Protein AF-A0AAU6MH89-F1 (afdb_monomer_lite)

Sequence (72 aa):
MMLLEECGPDEVNPDTAVRCLESMGYELLQFSESERNDFAELLERMASSETDTHTADFIRSIPFAIGMTEVE

Secondary structure (DSSP, 8-state):
--GGGGS-SS---HHHHHHHHHHHHHHHTTS-HHHHHHHHHHHHHHHHH-S-HHHHHHHHHHHHHTTS-S--

pLDDT: mean 88.14, std 12.59, range [50.34, 98.38]

Radius of gyration: 14.25 Å; chains: 1; bounding box: 27×30×37 Å

Foldseek 3Di:
DPLQVPDDPPDDDVVSVVVVLLVVLVVLVVDDPVSVVVQLVVLQVVLVPDPDVVVSVVSNCVCVVSPVDPDD

Structure (mmCIF, N/CA/C/O backbone):
data_AF-A0AAU6MH89-F1
#
_entry.id   AF-A0AAU6MH89-F1
#
loop_
_atom_site.group_PDB
_atom_site.id
_atom_site.type_symbol
_atom_site.label_atom_id
_atom_site.label_alt_id
_atom_site.label_comp_id
_atom_site.label_asym_id
_atom_site.label_entity_id
_atom_site.label_seq_id
_atom_site.pdbx_PDB_ins_code
_atom_site.Cartn_x
_atom_site.Cartn_y
_atom_site.Cartn_z
_atom_site.occupancy
_atom_site.B_iso_or_equiv
_atom_site.auth_seq_id
_atom_site.auth_comp_id
_atom_site.auth_asym_id
_atom_site.auth_atom_id
_atom_site.pdbx_PDB_model_num
ATOM 1 N N . MET A 1 1 ? -11.608 10.405 -13.044 1.00 50.34 1 MET A N 1
ATOM 2 C CA . MET A 1 1 ? -10.573 10.949 -13.948 1.00 50.34 1 MET A CA 1
ATOM 3 C C . MET A 1 1 ? -9.399 9.990 -13.868 1.00 50.34 1 MET A C 1
ATOM 5 O O . MET A 1 1 ? -8.903 9.794 -12.768 1.00 50.34 1 MET A O 1
ATOM 9 N N . MET A 1 2 ? -9.051 9.289 -14.951 1.00 58.44 2 MET A N 1
ATOM 10 C CA . MET A 1 2 ? -7.911 8.366 -14.934 1.00 58.44 2 MET A CA 1
ATOM 11 C C . MET A 1 2 ? -6.635 9.191 -15.098 1.00 58.44 2 MET A C 1
ATOM 13 O O . MET A 1 2 ? -6.324 9.654 -16.185 1.00 58.44 2 MET A O 1
ATOM 17 N N . LEU A 1 3 ? -5.931 9.415 -13.990 1.00 60.97 3 LEU A N 1
ATOM 18 C CA . LEU A 1 3 ? -4.763 10.301 -13.883 1.00 60.97 3 LEU A CA 1
ATOM 19 C C . LEU A 1 3 ? -3.627 9.976 -14.877 1.00 60.97 3 LEU A C 1
ATOM 21 O O . LEU A 1 3 ? -2.840 10.851 -15.216 1.00 60.97 3 LEU A O 1
ATOM 25 N N . LEU A 1 4 ? -3.564 8.747 -15.396 1.00 64.00 4 LEU A N 1
ATOM 26 C CA . LEU A 1 4 ? -2.563 8.324 -16.381 1.00 64.00 4 LEU A CA 1
ATOM 27 C C . LEU A 1 4 ? -2.861 8.781 -17.820 1.00 64.00 4 LEU A C 1
ATOM 29 O O . LEU A 1 4 ? -1.969 8.710 -18.658 1.00 64.00 4 LEU A O 1
ATOM 33 N N . GLU A 1 5 ? -4.066 9.282 -18.118 1.00 64.69 5 GLU A N 1
ATOM 34 C CA . GLU A 1 5 ? -4.416 9.798 -19.456 1.00 64.69 5 GLU A CA 1
ATOM 35 C C . GLU A 1 5 ? -3.627 11.065 -19.833 1.00 64.69 5 GLU A C 1
ATOM 37 O O . GLU A 1 5 ? -3.522 11.398 -21.012 1.00 64.69 5 GLU A O 1
ATOM 42 N N . GLU A 1 6 ? -3.051 11.761 -18.847 1.00 64.75 6 GLU A N 1
ATOM 43 C CA . GLU A 1 6 ? -2.214 12.950 -19.056 1.00 64.75 6 GLU A CA 1
ATOM 44 C C . GLU A 1 6 ? -0.722 12.614 -19.267 1.00 64.75 6 GLU A C 1
ATOM 46 O O . GLU A 1 6 ? 0.076 13.514 -19.530 1.00 64.75 6 GLU A O 1
ATOM 51 N N . CYS A 1 7 ? -0.322 11.339 -19.156 1.00 64.62 7 CYS A N 1
ATOM 52 C CA . CYS A 1 7 ? 1.066 10.912 -19.352 1.00 64.62 7 CYS A CA 1
ATOM 53 C C . CYS A 1 7 ? 1.354 10.517 -20.807 1.00 64.62 7 CYS A C 1
ATOM 55 O O . CYS A 1 7 ? 0.490 10.014 -21.526 1.00 64.62 7 CYS A O 1
ATOM 57 N N . GLY A 1 8 ? 2.600 10.733 -21.238 1.00 67.06 8 GLY A N 1
ATOM 58 C CA . GLY A 1 8 ? 3.079 10.222 -22.518 1.00 67.06 8 GLY A CA 1
ATOM 59 C C . GLY A 1 8 ? 3.137 8.687 -22.516 1.00 67.06 8 GLY A C 1
ATOM 60 O O . GLY A 1 8 ? 3.218 8.078 -21.451 1.00 67.06 8 GLY A O 1
ATOM 61 N N . PRO A 1 9 ? 3.117 8.042 -23.695 1.00 68.62 9 PRO A N 1
ATOM 62 C CA . PRO A 1 9 ? 3.092 6.580 -23.798 1.00 68.62 9 PRO A CA 1
ATOM 63 C C . PRO A 1 9 ? 4.336 5.891 -23.213 1.00 68.62 9 PRO A C 1
ATOM 65 O O . PRO A 1 9 ? 4.242 4.735 -22.812 1.00 68.62 9 PRO A O 1
ATOM 68 N N . ASP A 1 10 ? 5.473 6.592 -23.151 1.00 73.19 10 ASP A N 1
ATOM 69 C CA . ASP A 1 10 ? 6.767 6.008 -22.776 1.00 73.19 10 ASP A CA 1
ATOM 70 C C . ASP A 1 10 ? 7.244 6.411 -21.369 1.00 73.19 10 ASP A C 1
ATOM 72 O O . ASP A 1 10 ? 8.138 5.770 -20.819 1.00 73.19 10 ASP A O 1
ATOM 76 N N . GLU A 1 11 ? 6.655 7.448 -20.764 1.00 70.38 11 GLU A N 1
ATOM 77 C CA . GLU A 1 11 ? 7.062 7.956 -19.450 1.00 70.38 11 GLU A CA 1
ATOM 78 C C . GLU A 1 11 ? 5.857 8.456 -18.647 1.00 70.38 11 GLU A C 1
ATOM 80 O O . GLU A 1 11 ? 5.070 9.294 -19.100 1.00 70.38 11 GLU A O 1
ATOM 85 N N . VAL A 1 12 ? 5.743 7.967 -17.410 1.00 73.88 12 VAL A N 1
ATOM 86 C CA . VAL A 1 12 ? 4.793 8.497 -16.430 1.00 73.88 12 VAL A CA 1
ATOM 87 C C . VAL A 1 12 ? 5.454 9.681 -15.739 1.00 73.88 12 VAL A C 1
ATOM 89 O O . VAL A 1 12 ? 6.523 9.539 -15.145 1.00 73.88 12 VAL A O 1
ATOM 92 N N . ASN A 1 13 ? 4.815 10.850 -15.798 1.00 83.50 13 ASN A N 1
ATOM 93 C CA . ASN A 1 13 ? 5.267 11.997 -15.022 1.00 83.50 13 ASN A CA 1
ATOM 94 C C . ASN A 1 13 ? 5.271 11.609 -13.524 1.00 83.50 13 ASN A C 1
ATOM 96 O O . ASN A 1 13 ? 4.245 11.136 -13.026 1.00 83.50 13 ASN A O 1
ATOM 100 N N . PRO A 1 14 ? 6.391 11.782 -12.801 1.00 82.00 14 PRO A N 1
ATOM 101 C CA . PRO A 1 14 ? 6.515 11.317 -11.422 1.00 82.00 14 PRO A CA 1
ATOM 102 C C . PRO A 1 14 ? 5.515 11.996 -10.479 1.00 82.00 14 PRO A C 1
ATOM 104 O O . PRO A 1 14 ? 4.969 11.325 -9.608 1.00 82.00 14 PRO A O 1
ATOM 107 N N . ASP A 1 15 ? 5.197 13.277 -10.686 1.00 85.69 15 ASP A N 1
ATOM 108 C CA . ASP A 1 15 ? 4.177 13.976 -9.896 1.00 85.69 15 ASP A CA 1
ATOM 109 C C . ASP A 1 15 ? 2.790 13.388 -10.169 1.00 85.69 15 ASP A C 1
ATOM 111 O O . ASP A 1 15 ? 1.999 13.192 -9.249 1.00 85.69 15 ASP A O 1
ATOM 115 N N . THR A 1 16 ? 2.491 13.048 -11.425 1.00 84.62 16 THR A N 1
ATOM 116 C CA . THR A 1 16 ? 1.242 12.360 -11.776 1.00 84.62 16 THR A CA 1
ATOM 117 C C . THR A 1 16 ? 1.169 10.976 -11.132 1.00 84.62 16 THR A C 1
ATOM 119 O O . THR A 1 16 ? 0.126 10.624 -10.585 1.00 84.62 16 THR A O 1
ATOM 122 N N . ALA A 1 17 ? 2.265 10.209 -11.127 1.00 83.69 17 ALA A N 1
ATOM 123 C CA . ALA A 1 17 ? 2.329 8.911 -10.454 1.00 83.69 17 ALA A CA 1
ATOM 124 C C . ALA A 1 17 ? 2.097 9.037 -8.941 1.00 83.69 17 ALA A C 1
ATOM 126 O O . ALA A 1 17 ? 1.304 8.285 -8.378 1.00 83.69 17 ALA A O 1
ATOM 127 N N . VAL A 1 18 ? 2.737 10.015 -8.292 1.00 86.62 18 VAL A N 1
ATOM 128 C CA . VAL A 1 18 ? 2.536 10.291 -6.864 1.00 86.62 18 VAL A CA 1
ATOM 129 C C . VAL A 1 18 ? 1.082 10.668 -6.596 1.00 86.62 18 VAL A C 1
ATOM 131 O O . VAL A 1 18 ? 0.453 10.060 -5.736 1.00 86.62 18 VAL A O 1
ATOM 134 N N . ARG A 1 19 ? 0.492 11.566 -7.394 1.00 88.25 19 ARG A N 1
ATOM 135 C CA . ARG A 1 19 ? -0.922 11.953 -7.251 1.00 88.25 19 ARG A CA 1
ATOM 136 C C . ARG A 1 19 ? -1.880 10.776 -7.441 1.00 88.25 19 ARG A C 1
ATOM 138 O O . ARG A 1 19 ? -2.904 10.722 -6.762 1.00 88.25 19 ARG A O 1
ATOM 145 N N . CYS A 1 20 ? -1.570 9.825 -8.328 1.00 85.62 20 CYS A N 1
ATOM 146 C CA . CYS A 1 20 ? -2.321 8.568 -8.440 1.00 85.62 20 CYS A CA 1
ATOM 147 C C . CYS A 1 20 ? -2.293 7.787 -7.133 1.00 85.62 20 CYS A C 1
ATOM 149 O O . CYS A 1 20 ? -3.346 7.384 -6.645 1.00 85.62 20 CYS A O 1
ATOM 151 N N . LEU A 1 21 ? -1.098 7.577 -6.583 1.00 87.25 21 LEU A N 1
ATOM 152 C CA . LEU A 1 21 ? -0.908 6.795 -5.366 1.00 87.25 21 LEU A CA 1
ATOM 153 C C . LEU A 1 21 ? -1.561 7.474 -4.158 1.00 87.25 21 LEU A C 1
ATOM 155 O O . LEU A 1 21 ? -2.253 6.806 -3.396 1.00 87.25 21 LEU A O 1
ATOM 159 N N . GLU A 1 22 ? -1.431 8.794 -4.028 1.00 89.69 22 GLU A N 1
ATOM 160 C CA . GLU A 1 22 ? -2.109 9.584 -2.994 1.00 89.69 22 GLU A CA 1
ATOM 161 C C . GLU A 1 22 ? -3.633 9.489 -3.121 1.00 89.69 22 GLU A C 1
ATOM 163 O O . GLU A 1 22 ? -4.326 9.275 -2.127 1.00 89.69 22 GLU A O 1
ATOM 168 N N . SER A 1 23 ? -4.168 9.593 -4.344 1.00 91.06 23 SER A N 1
ATOM 169 C CA . SER A 1 23 ? -5.605 9.453 -4.589 1.00 91.06 23 SER A CA 1
ATOM 170 C C . SER A 1 23 ? -6.100 8.044 -4.265 1.00 91.06 23 SER A C 1
ATOM 172 O O . SER A 1 23 ? -7.155 7.902 -3.658 1.00 91.06 23 SER A O 1
ATOM 174 N N . MET A 1 24 ? -5.357 7.002 -4.645 1.00 90.44 24 MET A N 1
ATOM 175 C CA . MET A 1 24 ? -5.695 5.616 -4.311 1.00 90.44 24 MET A CA 1
ATOM 176 C C . MET A 1 24 ? -5.657 5.383 -2.799 1.00 90.44 24 MET A C 1
ATOM 178 O O . MET A 1 24 ? -6.594 4.810 -2.249 1.00 90.44 24 MET A O 1
ATOM 182 N N . GLY A 1 25 ? -4.612 5.867 -2.123 1.00 92.31 25 GLY A N 1
ATOM 183 C CA . GLY A 1 25 ? -4.496 5.807 -0.668 1.00 92.31 25 GLY A CA 1
ATOM 184 C C . GLY A 1 25 ? -5.666 6.503 0.023 1.00 92.31 25 GLY A C 1
ATOM 185 O O . GLY A 1 25 ? -6.282 5.920 0.910 1.00 92.31 25 GLY A O 1
ATOM 186 N N . TYR A 1 26 ? -6.042 7.701 -0.435 1.00 93.88 26 TYR A N 1
ATOM 187 C CA . TYR A 1 26 ? -7.187 8.441 0.098 1.00 93.88 26 TYR A CA 1
ATOM 188 C C . TYR A 1 26 ? -8.500 7.647 0.028 1.00 93.88 26 TYR A C 1
ATOM 190 O O . TYR A 1 26 ? -9.229 7.601 1.021 1.00 93.88 26 TYR A O 1
ATOM 198 N N . GLU A 1 27 ? -8.785 7.006 -1.109 1.00 94.88 27 GLU A N 1
ATOM 199 C CA . GLU A 1 27 ? -9.992 6.188 -1.287 1.00 94.88 27 GLU A CA 1
ATOM 200 C C . GLU A 1 27 ? -9.966 4.933 -0.402 1.00 94.88 27 GLU A C 1
ATOM 202 O O . GLU A 1 27 ? -10.960 4.615 0.248 1.00 94.88 27 GLU A O 1
ATOM 207 N N . LEU A 1 28 ? -8.817 4.254 -0.294 1.00 94.62 28 LEU A N 1
ATOM 208 C CA . LEU A 1 28 ? -8.650 3.102 0.605 1.00 94.62 28 LEU A CA 1
ATOM 209 C C . LEU A 1 28 ? -8.828 3.491 2.078 1.00 94.62 28 LEU A C 1
ATOM 211 O O . LEU A 1 28 ? -9.367 2.719 2.869 1.00 94.62 28 LEU A O 1
ATOM 215 N N . LEU A 1 29 ? -8.440 4.710 2.457 1.00 95.31 29 LEU A N 1
ATOM 216 C CA . LEU A 1 29 ? -8.713 5.247 3.788 1.00 95.31 29 LEU A CA 1
ATOM 217 C C . LEU A 1 29 ? -10.198 5.570 4.013 1.00 95.31 29 LEU A C 1
ATOM 219 O O . LEU A 1 29 ? -10.587 5.764 5.160 1.00 95.31 29 LEU A O 1
ATOM 223 N N . GLN A 1 30 ? -11.059 5.607 2.993 1.00 96.62 30 GLN A N 1
ATOM 224 C CA . GLN A 1 30 ? -12.505 5.771 3.207 1.00 96.62 30 GLN A CA 1
ATOM 225 C C . GLN A 1 30 ? -13.212 4.461 3.589 1.00 96.62 30 GLN A C 1
ATOM 227 O O . GLN A 1 30 ? -14.376 4.499 3.987 1.00 96.62 30 GLN A O 1
ATOM 232 N N . PHE A 1 31 ? -12.526 3.316 3.513 1.00 96.56 31 PHE A N 1
ATOM 233 C CA . PHE A 1 31 ? -13.064 2.027 3.947 1.00 96.56 31 PHE A CA 1
ATOM 234 C C . PHE A 1 31 ? -13.492 2.044 5.414 1.00 96.56 31 PHE A C 1
ATOM 236 O O . PHE A 1 31 ? -12.842 2.660 6.269 1.00 96.56 31 PHE A O 1
ATOM 243 N N . SER A 1 32 ? -14.571 1.317 5.704 1.00 96.94 32 SER A N 1
ATOM 244 C CA . SER A 1 32 ? -14.968 0.988 7.069 1.00 96.94 32 SER A CA 1
ATOM 245 C C . SER A 1 32 ? -13.890 0.154 7.763 1.00 96.94 32 SER A C 1
ATOM 247 O O . SER A 1 32 ? -13.032 -0.451 7.125 1.00 96.94 32 SER A O 1
ATOM 249 N N . GLU A 1 33 ? -13.938 0.083 9.091 1.00 94.75 33 GLU A N 1
ATOM 250 C CA . GLU A 1 33 ? -12.971 -0.698 9.870 1.00 94.75 33 GLU A CA 1
ATOM 251 C C . GLU A 1 33 ? -12.906 -2.171 9.426 1.00 94.75 33 GLU A C 1
ATOM 253 O O . GLU A 1 33 ? -11.818 -2.719 9.278 1.00 94.75 33 GLU A O 1
ATOM 258 N N . SER A 1 34 ? -14.057 -2.789 9.130 1.00 96.94 34 SER A N 1
ATOM 259 C CA . SER A 1 34 ? -14.109 -4.168 8.627 1.00 96.94 34 SER A CA 1
ATOM 260 C C . SER A 1 34 ? -13.406 -4.313 7.277 1.00 96.94 34 SER A C 1
ATOM 262 O O . SER A 1 34 ? -12.617 -5.231 7.099 1.00 96.94 34 SER A O 1
ATOM 264 N N . GLU A 1 35 ? -13.650 -3.394 6.343 1.00 97.56 35 GLU A N 1
ATOM 265 C 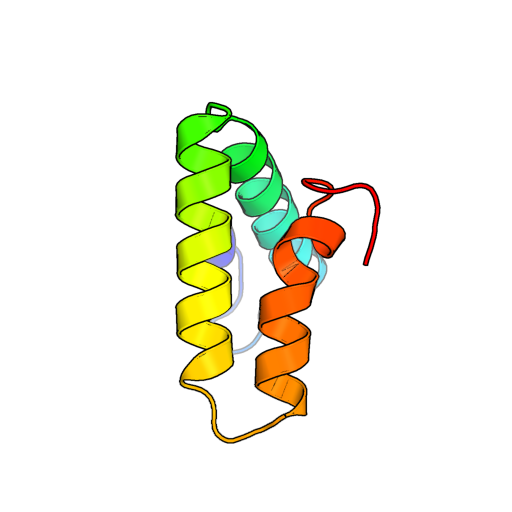CA . GLU A 1 35 ? -13.034 -3.428 5.009 1.00 97.56 35 GLU A CA 1
ATOM 266 C C . GLU A 1 35 ? -11.523 -3.164 5.070 1.00 97.56 35 GLU A C 1
ATOM 268 O O . GLU A 1 35 ? -10.758 -3.744 4.301 1.00 97.56 35 GLU A O 1
ATOM 273 N N . ARG A 1 36 ? -11.067 -2.322 6.006 1.00 95.62 36 ARG A N 1
ATOM 274 C CA . ARG A 1 36 ? -9.632 -2.114 6.255 1.00 95.62 36 ARG A CA 1
ATOM 275 C C . ARG A 1 36 ? -8.965 -3.371 6.812 1.00 95.62 36 ARG A C 1
ATOM 277 O O . ARG A 1 36 ? -7.852 -3.686 6.398 1.00 95.62 36 ARG A O 1
ATOM 284 N N . ASN A 1 37 ? -9.642 -4.106 7.696 1.00 95.50 37 ASN A N 1
ATOM 285 C CA . ASN A 1 37 ? -9.147 -5.391 8.193 1.00 95.50 37 ASN A CA 1
ATOM 286 C C . ASN A 1 37 ? -9.063 -6.426 7.062 1.00 95.50 37 ASN A C 1
ATOM 288 O O . ASN A 1 37 ? -8.020 -7.055 6.893 1.00 95.50 37 ASN A O 1
ATOM 292 N N . ASP A 1 38 ? -10.102 -6.528 6.228 1.00 97.56 38 ASP A N 1
ATOM 293 C CA . ASP A 1 38 ? -10.107 -7.419 5.060 1.00 97.56 38 ASP A CA 1
ATOM 294 C C . ASP A 1 38 ? -8.973 -7.072 4.076 1.00 97.56 38 ASP A C 1
ATOM 296 O O . ASP A 1 38 ? -8.323 -7.956 3.507 1.00 97.56 38 ASP A O 1
ATOM 300 N N . PHE A 1 39 ? -8.703 -5.777 3.883 1.00 96.44 39 PHE A N 1
ATOM 301 C CA . PHE A 1 39 ? -7.592 -5.298 3.064 1.00 96.44 39 PHE A CA 1
ATOM 302 C C . PHE A 1 39 ? -6.229 -5.671 3.662 1.00 96.44 39 PHE A C 1
ATOM 304 O O . PHE A 1 39 ? -5.372 -6.185 2.941 1.00 96.44 39 PHE A O 1
ATOM 311 N N . ALA A 1 40 ? -6.031 -5.492 4.970 1.00 95.94 40 ALA A N 1
ATOM 312 C CA . ALA A 1 40 ? -4.802 -5.900 5.649 1.00 95.94 40 ALA A CA 1
ATOM 313 C C . ALA A 1 40 ? -4.565 -7.420 5.547 1.00 95.94 40 ALA A C 1
ATOM 315 O O . ALA A 1 40 ? -3.455 -7.858 5.240 1.00 95.94 40 ALA A O 1
ATOM 316 N N . GLU A 1 41 ? -5.610 -8.235 5.709 1.00 97.62 41 GLU A N 1
ATOM 317 C CA . GLU A 1 41 ? -5.525 -9.689 5.523 1.00 97.62 41 GLU A CA 1
ATOM 318 C C . GLU A 1 41 ? -5.205 -10.083 4.074 1.00 97.62 41 GLU A C 1
ATOM 320 O O . GLU A 1 41 ? -4.497 -11.063 3.821 1.00 97.62 41 GLU A O 1
ATOM 325 N N . LEU A 1 42 ? -5.724 -9.347 3.087 1.00 98.06 42 LEU A N 1
ATOM 326 C CA . LEU A 1 42 ? -5.355 -9.546 1.687 1.00 98.06 42 LEU A CA 1
ATOM 327 C C . LEU A 1 42 ? -3.865 -9.268 1.462 1.00 98.06 42 LEU A C 1
ATOM 329 O O . LEU A 1 42 ? -3.193 -10.101 0.852 1.00 98.06 42 LEU A O 1
ATOM 333 N N . LEU A 1 43 ? -3.354 -8.148 1.971 1.00 97.81 43 LEU A N 1
ATOM 334 C CA . LEU A 1 43 ? -1.943 -7.786 1.846 1.00 97.81 43 LEU A CA 1
ATOM 335 C C . LEU A 1 43 ? -1.030 -8.824 2.504 1.00 97.81 43 LEU A C 1
ATOM 337 O O . LEU A 1 43 ? -0.059 -9.252 1.884 1.00 97.81 43 LEU A O 1
ATOM 341 N N . GLU A 1 44 ? -1.370 -9.313 3.699 1.00 98.00 44 GLU A N 1
ATOM 342 C CA . GLU A 1 44 ? -0.570 -10.348 4.363 1.00 98.00 44 GLU A CA 1
ATOM 343 C C . GLU A 1 44 ? -0.556 -11.662 3.569 1.00 98.00 44 GLU A C 1
ATOM 345 O O . GLU A 1 44 ? 0.487 -12.308 3.438 1.00 98.00 44 GLU A O 1
ATOM 350 N N . ARG A 1 45 ? -1.692 -12.053 2.976 1.00 98.38 45 ARG A N 1
ATOM 351 C CA . ARG A 1 45 ? -1.749 -13.232 2.096 1.00 98.38 45 ARG A CA 1
ATOM 352 C C . ARG A 1 45 ? -0.883 -13.059 0.854 1.00 98.38 45 ARG A C 1
ATOM 354 O O . ARG A 1 45 ? -0.209 -14.011 0.464 1.00 98.38 45 ARG A O 1
ATOM 361 N N . MET A 1 46 ? -0.895 -11.873 0.247 1.00 98.25 46 MET A N 1
ATOM 362 C CA . MET A 1 46 ? -0.046 -11.561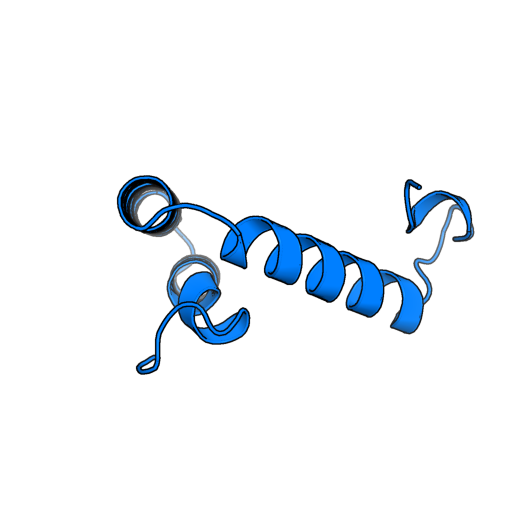 -0.903 1.00 98.25 46 MET A CA 1
ATOM 363 C C . MET A 1 46 ? 1.431 -11.630 -0.515 1.00 98.25 46 MET A C 1
ATOM 365 O O . MET A 1 46 ? 2.171 -12.403 -1.117 1.00 98.25 46 MET A O 1
ATOM 369 N N . ALA A 1 47 ? 1.835 -10.937 0.551 1.00 97.94 47 ALA A N 1
ATOM 370 C CA . ALA A 1 47 ? 3.207 -10.951 1.054 1.00 97.94 47 ALA A CA 1
ATOM 371 C C . ALA A 1 47 ? 3.693 -12.365 1.411 1.00 97.94 47 ALA A C 1
ATOM 373 O O . ALA A 1 47 ? 4.825 -12.731 1.115 1.00 97.94 47 ALA A O 1
ATOM 374 N N . SER A 1 48 ? 2.830 -13.190 2.007 1.00 97.94 48 SER A N 1
ATOM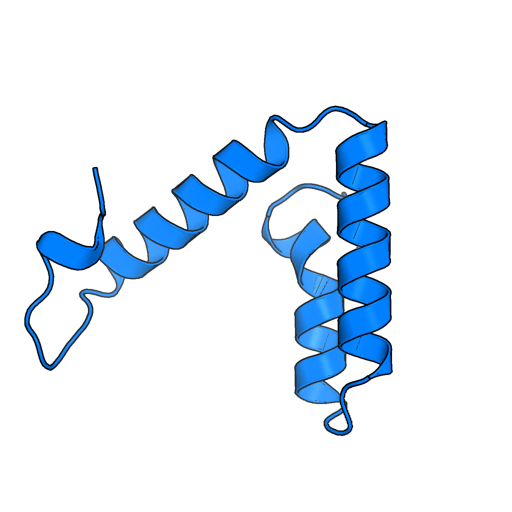 375 C CA . SER A 1 48 ? 3.133 -14.591 2.329 1.00 97.94 48 SER A CA 1
A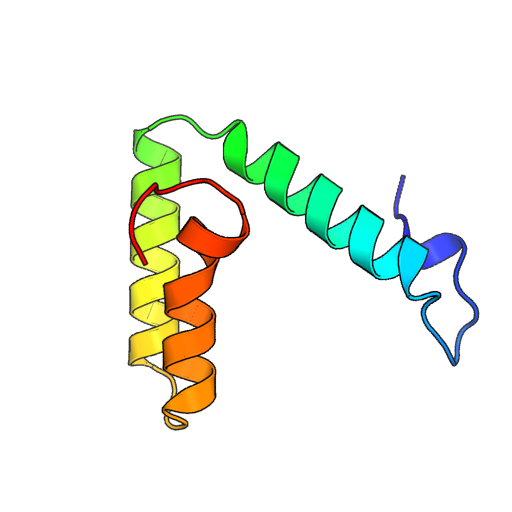TOM 376 C C . SER A 1 48 ? 3.282 -15.494 1.099 1.00 97.94 48 SER A C 1
ATOM 378 O O . SER A 1 48 ? 3.874 -16.569 1.201 1.00 97.94 48 SER A O 1
ATOM 380 N N . SER A 1 49 ? 2.728 -15.096 -0.049 1.00 98.00 49 SER A N 1
ATOM 381 C CA .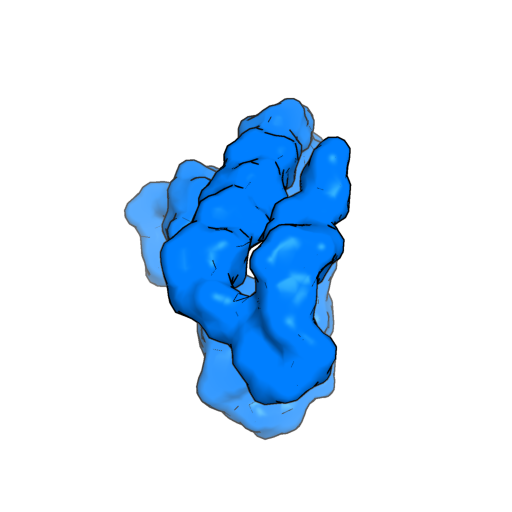 SER A 1 49 ? 2.858 -15.831 -1.312 1.00 98.00 49 SER A CA 1
ATOM 382 C C . SER A 1 49 ? 4.098 -15.442 -2.120 1.00 98.00 49 SER A C 1
ATOM 384 O O . SER A 1 49 ? 4.481 -16.176 -3.032 1.00 98.00 49 SER A O 1
ATOM 386 N N . GLU A 1 50 ? 4.737 -14.323 -1.773 1.00 97.75 50 GLU A N 1
ATOM 387 C CA . GLU A 1 50 ? 5.932 -13.837 -2.452 1.00 97.75 50 GLU A CA 1
ATOM 388 C C . GLU A 1 50 ? 7.182 -14.618 -2.044 1.00 97.75 50 GLU A C 1
ATOM 390 O O . GLU A 1 50 ? 7.412 -14.933 -0.875 1.00 97.75 50 GLU A O 1
ATOM 395 N N . THR A 1 51 ? 8.034 -14.914 -3.026 1.00 96.81 51 THR A N 1
ATOM 396 C CA . THR A 1 51 ? 9.325 -15.577 -2.782 1.00 96.81 51 THR A CA 1
ATOM 397 C C . THR A 1 51 ? 10.447 -14.594 -2.472 1.00 96.81 51 THR A C 1
ATOM 399 O O . THR A 1 51 ? 11.433 -14.968 -1.841 1.00 96.81 51 THR A O 1
ATOM 402 N N . ASP A 1 52 ? 10.324 -13.356 -2.954 1.00 97.50 52 ASP A N 1
ATOM 403 C CA . ASP A 1 52 ? 11.28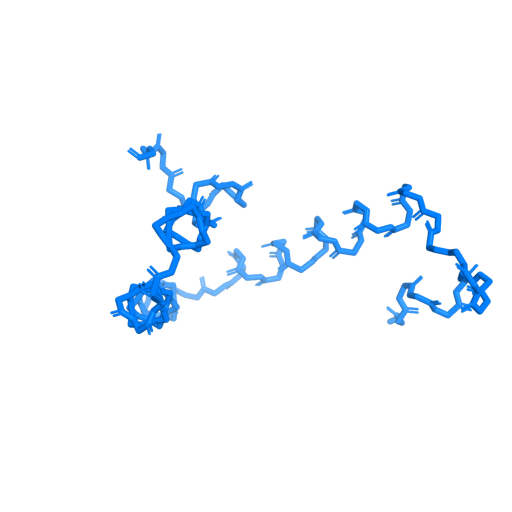4 -12.294 -2.679 1.00 97.50 52 ASP A CA 1
ATOM 404 C C . ASP A 1 52 ? 10.921 -11.585 -1.373 1.00 97.50 52 ASP A C 1
ATOM 406 O O . ASP A 1 52 ? 9.871 -10.951 -1.264 1.00 97.50 52 ASP A O 1
ATOM 410 N N . THR A 1 53 ? 11.815 -11.672 -0.388 1.00 95.94 53 THR A N 1
ATOM 411 C CA . THR A 1 53 ? 11.618 -11.056 0.927 1.00 95.94 53 THR A CA 1
ATOM 412 C C . THR A 1 53 ? 11.433 -9.546 0.823 1.00 95.94 53 THR A C 1
ATOM 414 O O . THR A 1 53 ? 10.603 -8.999 1.537 1.00 95.94 53 THR A O 1
ATOM 417 N N . HIS A 1 54 ? 12.132 -8.869 -0.095 1.00 96.12 54 HIS A N 1
ATOM 418 C CA . HIS A 1 54 ? 12.003 -7.418 -0.218 1.00 96.12 54 HIS A CA 1
ATOM 419 C C . HIS A 1 54 ? 10.615 -7.008 -0.721 1.00 96.12 54 HIS A C 1
ATOM 421 O O . HIS A 1 54 ? 9.994 -6.104 -0.166 1.00 96.12 54 HIS A O 1
ATOM 427 N N . THR A 1 55 ? 10.104 -7.711 -1.732 1.00 95.25 55 THR A N 1
ATOM 428 C CA . THR A 1 55 ? 8.737 -7.518 -2.227 1.00 95.25 55 THR A CA 1
ATOM 429 C C . THR A 1 55 ? 7.700 -7.848 -1.151 1.00 95.25 55 THR A C 1
ATOM 431 O O . THR A 1 55 ? 6.751 -7.088 -0.964 1.00 95.25 55 THR A O 1
ATOM 434 N N . ALA A 1 56 ? 7.892 -8.933 -0.396 1.00 97.38 56 ALA A N 1
ATOM 435 C CA . ALA A 1 56 ? 6.996 -9.297 0.700 1.00 97.38 56 ALA A CA 1
ATOM 436 C C . ALA A 1 56 ? 6.940 -8.210 1.790 1.00 97.38 56 ALA A C 1
ATOM 438 O O . ALA A 1 56 ? 5.854 -7.825 2.222 1.00 97.38 56 ALA A O 1
ATOM 439 N N . ASP A 1 57 ? 8.095 -7.688 2.203 1.00 97.50 57 ASP A N 1
ATOM 440 C CA . ASP A 1 57 ? 8.192 -6.626 3.210 1.00 97.50 57 ASP A CA 1
ATOM 441 C C . ASP A 1 57 ? 7.585 -5.312 2.702 1.00 97.50 57 ASP A C 1
ATOM 443 O O . ASP A 1 57 ? 6.876 -4.630 3.441 1.00 97.50 57 ASP A O 1
ATOM 447 N N . PHE A 1 58 ? 7.778 -4.990 1.419 1.00 95.81 58 PHE A N 1
ATOM 448 C CA . PHE A 1 58 ? 7.130 -3.841 0.790 1.00 95.81 58 PHE A CA 1
ATOM 449 C C . PHE A 1 58 ? 5.600 -3.960 0.800 1.00 95.81 58 PHE A C 1
ATOM 451 O O . PHE A 1 58 ? 4.910 -2.997 1.116 1.00 95.81 58 PHE A O 1
ATOM 458 N N . ILE A 1 59 ? 5.046 -5.137 0.494 1.00 97.19 59 ILE A N 1
ATOM 459 C CA . ILE A 1 59 ? 3.591 -5.346 0.543 1.00 97.19 59 ILE A CA 1
ATOM 460 C C . ILE A 1 59 ? 3.067 -5.154 1.973 1.00 97.19 59 ILE A C 1
ATOM 462 O O . ILE A 1 59 ? 2.020 -4.533 2.164 1.00 97.19 59 ILE A O 1
ATOM 466 N N . ARG A 1 60 ? 3.802 -5.642 2.982 1.00 97.12 60 ARG A N 1
ATOM 467 C CA . ARG A 1 60 ? 3.431 -5.478 4.396 1.00 97.12 60 ARG A CA 1
ATOM 468 C C . ARG A 1 60 ? 3.494 -4.034 4.876 1.00 97.12 60 ARG A C 1
ATOM 470 O O . ARG A 1 60 ? 2.721 -3.680 5.758 1.00 97.12 60 ARG A O 1
ATOM 477 N N . SER A 1 61 ? 4.349 -3.198 4.290 1.00 96.31 61 SER A N 1
ATOM 478 C CA . SER A 1 61 ? 4.460 -1.790 4.679 1.00 96.31 61 SER A CA 1
ATOM 479 C C . SER A 1 61 ? 3.371 -0.895 4.079 1.00 96.31 61 SER A C 1
ATOM 481 O O . SER A 1 61 ? 3.210 0.239 4.528 1.00 96.31 61 SER A O 1
ATOM 483 N N . ILE A 1 62 ? 2.574 -1.382 3.115 1.00 95.19 62 ILE A N 1
ATOM 484 C CA . ILE A 1 62 ? 1.522 -0.593 2.447 1.00 95.19 62 ILE A CA 1
ATOM 485 C C . ILE A 1 62 ? 0.553 0.084 3.432 1.00 95.19 62 ILE A C 1
ATOM 487 O O . ILE A 1 62 ? 0.335 1.286 3.266 1.00 95.19 62 ILE A O 1
ATOM 491 N N . PRO A 1 63 ? -0.020 -0.593 4.452 1.00 95.31 63 PRO A N 1
ATOM 492 C CA . PRO A 1 63 ? -0.942 0.046 5.390 1.00 95.31 63 PRO A CA 1
ATOM 493 C C . PRO A 1 63 ? -0.301 1.228 6.121 1.00 95.31 63 PRO A C 1
ATOM 495 O O . PRO A 1 63 ? -0.926 2.280 6.248 1.00 95.31 63 PRO A O 1
ATOM 498 N N . PHE A 1 64 ? 0.961 1.099 6.529 1.00 94.38 64 PHE A N 1
ATOM 499 C CA . PHE A 1 64 ? 1.716 2.196 7.127 1.00 94.38 64 PHE A CA 1
ATOM 500 C C . PHE A 1 64 ? 1.989 3.311 6.105 1.00 94.38 64 PHE A C 1
ATOM 502 O O . PHE A 1 64 ? 1.720 4.481 6.375 1.00 94.38 64 PHE A O 1
ATOM 509 N N . ALA A 1 65 ? 2.438 2.957 4.897 1.00 92.50 65 ALA A N 1
ATOM 510 C CA . ALA A 1 65 ? 2.800 3.906 3.844 1.00 92.50 65 ALA A CA 1
ATOM 511 C C . ALA A 1 65 ? 1.635 4.807 3.399 1.00 92.50 65 ALA A C 1
ATOM 513 O O . ALA A 1 65 ? 1.861 5.959 3.029 1.00 92.50 65 ALA A O 1
ATOM 514 N N . ILE A 1 66 ? 0.392 4.313 3.457 1.00 93.50 66 ILE A N 1
ATOM 515 C CA . ILE A 1 66 ? -0.808 5.112 3.157 1.00 93.50 66 ILE A CA 1
ATOM 516 C C . ILE A 1 66 ? -1.445 5.752 4.401 1.00 93.50 66 ILE A C 1
ATOM 518 O O . ILE A 1 66 ? -2.494 6.376 4.281 1.00 93.50 66 ILE A O 1
ATOM 522 N N . GLY A 1 67 ? -0.850 5.606 5.590 1.00 92.75 67 GLY A N 1
ATOM 523 C CA . GLY A 1 67 ? -1.363 6.182 6.838 1.00 92.75 67 GLY A CA 1
ATOM 524 C C . GLY A 1 67 ? -2.583 5.461 7.422 1.00 92.75 67 GLY A C 1
ATOM 525 O O . GLY A 1 67 ? -3.372 6.066 8.145 1.00 92.75 67 GLY A O 1
ATOM 526 N N . MET A 1 68 ? -2.769 4.180 7.098 1.00 93.88 68 MET A N 1
ATOM 527 C CA . MET A 1 68 ? -3.832 3.340 7.659 1.00 93.88 68 MET A CA 1
ATOM 528 C C . MET A 1 68 ? -3.486 2.832 9.068 1.00 93.88 68 MET A C 1
ATOM 530 O O . MET A 1 68 ? -4.398 2.615 9.867 1.00 93.88 68 MET A O 1
ATOM 534 N N . THR A 1 69 ? -2.196 2.666 9.383 1.00 90.62 69 THR A N 1
ATOM 535 C CA . THR A 1 69 ? -1.685 2.249 10.702 1.00 90.62 69 THR A CA 1
ATOM 536 C C . THR A 1 69 ? -0.605 3.208 11.208 1.00 90.62 69 THR A C 1
ATOM 538 O O . THR A 1 69 ? 0.066 3.877 10.427 1.00 90.62 69 THR A O 1
ATOM 541 N N . GLU A 1 70 ? -0.429 3.281 12.532 1.00 81.19 70 GLU A N 1
ATOM 542 C CA . GLU A 1 70 ? 0.575 4.153 13.172 1.00 81.19 70 GLU A CA 1
ATOM 543 C C . GLU A 1 70 ? 1.941 3.475 13.377 1.00 81.19 70 GLU A C 1
ATOM 545 O O . GLU A 1 70 ? 2.913 4.142 13.732 1.00 81.19 70 GLU A O 1
ATOM 550 N N . VAL A 1 71 ? 2.019 2.156 13.188 1.00 66.69 71 VAL A N 1
ATOM 551 C CA . VAL A 1 71 ? 3.213 1.344 13.454 1.00 66.69 71 VAL A CA 1
ATOM 552 C C . VAL A 1 71 ? 3.577 0.572 12.190 1.00 66.69 71 VAL A C 1
ATOM 554 O O . VAL A 1 71 ? 2.682 0.025 11.538 1.00 66.69 71 VAL A O 1
ATOM 557 N N . GLU A 1 72 ? 4.872 0.582 11.870 1.00 56.91 72 GLU A N 1
ATOM 558 C CA . GLU A 1 72 ? 5.506 -0.179 10.784 1.00 56.91 72 GLU A CA 1
ATOM 559 C C . GLU A 1 72 ? 5.781 -1.631 11.203 1.00 56.91 72 GLU A C 1
ATOM 561 O O . GLU A 1 72 ? 6.239 -1.843 12.355 1.00 56.91 72 GLU A O 1
#